Protein AF-A0A356L0B2-F1 (afdb_monomer)

Secondary structure (DSSP, 8-state):
--GGGTT-HHHHHHHHHHHH-TTHHHHHHHHHHHHHHHHTT---HHHHHHHHHHHTSTT-TT--GGG------

Solvent-accessible surface area (backbone atoms only — not comparable to full-atom values): 4491 Å² total; per-residue (Å²): 139,69,76,79,31,74,87,32,68,65,60,40,50,45,56,56,45,31,74,77,37,72,58,51,49,58,54,54,47,54,46,48,53,52,40,53,28,42,76,71,72,52,60,53,72,72,57,50,56,49,51,60,56,45,38,71,39,90,92,37,63,78,73,51,76,89,83,55,82,73,82,82,133

Mean predicted aligned error: 6.56 Å

Foldseek 3Di:
DQVVCPVPVPVNVLVVVCVVPVCVSVQVVVQVVQQVCLVVVNHDPVVVVVLVVQCPDPPRVPDHSNVDGRDDD

Structure (mmCIF, N/CA/C/O backbone):
data_AF-A0A356L0B2-F1
#
_entry.id   AF-A0A356L0B2-F1
#
loop_
_atom_site.group_PDB
_atom_site.id
_atom_site.type_symbol
_atom_site.label_atom_id
_atom_site.label_alt_id
_atom_site.label_comp_id
_atom_site.label_asym_id
_atom_site.label_entity_id
_atom_site.label_seq_id
_atom_site.pdbx_PDB_ins_code
_atom_site.Cartn_x
_atom_site.Cartn_y
_atom_site.Cartn_z
_atom_site.occupancy
_atom_site.B_iso_or_equiv
_atom_site.auth_seq_id
_atom_site.auth_comp_id
_atom_site.auth_asym_id
_atom_site.auth_atom_id
_atom_site.pdbx_PDB_model_num
ATOM 1 N N . GLU A 1 1 ? 25.888 -3.744 -17.663 1.00 60.19 1 GLU A N 1
ATOM 2 C CA . GLU A 1 1 ? 24.728 -2.846 -17.466 1.00 60.19 1 GLU A CA 1
ATOM 3 C C . GLU A 1 1 ? 24.350 -2.607 -15.984 1.00 60.19 1 GLU A C 1
ATOM 5 O O . GLU A 1 1 ? 23.184 -2.435 -15.673 1.00 60.19 1 GLU A O 1
ATOM 10 N N . THR A 1 2 ? 25.290 -2.573 -15.025 1.00 60.22 2 THR A N 1
ATOM 11 C CA . THR A 1 2 ? 24.995 -2.237 -13.602 1.00 60.22 2 THR A CA 1
ATOM 12 C C . THR A 1 2 ? 25.514 -0.862 -13.183 1.00 60.22 2 THR A C 1
ATOM 14 O O . THR A 1 2 ? 25.167 -0.368 -12.114 1.00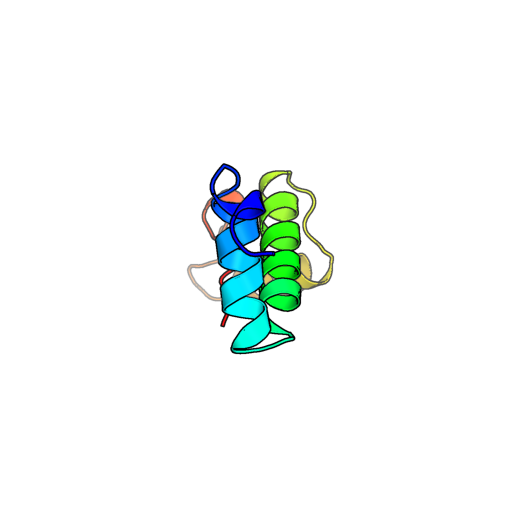 60.22 2 THR A O 1
ATOM 17 N N . SER A 1 3 ? 26.326 -0.213 -14.026 1.00 65.75 3 SER A N 1
ATOM 18 C CA . SER A 1 3 ? 26.876 1.117 -13.736 1.00 65.75 3 SER A CA 1
ATOM 19 C C . SER A 1 3 ? 25.809 2.217 -13.772 1.00 65.75 3 SER A C 1
ATOM 21 O O . SER A 1 3 ? 25.959 3.216 -13.075 1.00 65.75 3 SER A O 1
ATOM 23 N N . SER A 1 4 ? 24.728 2.022 -14.533 1.00 70.69 4 SER A N 1
ATOM 24 C CA . SER A 1 4 ? 23.663 3.016 -14.732 1.00 70.69 4 SER A CA 1
ATOM 25 C C . SER A 1 4 ? 22.755 3.205 -13.512 1.00 70.69 4 SER A C 1
ATOM 27 O O . SER A 1 4 ? 22.095 4.229 -13.399 1.00 70.69 4 SER A O 1
ATOM 29 N N . TYR A 1 5 ? 22.749 2.259 -12.566 1.00 75.19 5 TYR A N 1
ATOM 30 C CA . TYR A 1 5 ? 21.936 2.349 -11.345 1.00 75.19 5 TYR A CA 1
ATOM 31 C C . TYR A 1 5 ? 22.658 3.027 -10.173 1.00 75.19 5 TYR A C 1
ATOM 33 O O . TYR A 1 5 ? 22.060 3.241 -9.125 1.00 75.19 5 TYR A O 1
ATOM 41 N N . ARG A 1 6 ? 23.940 3.392 -10.321 1.00 79.25 6 ARG A N 1
ATOM 42 C CA . ARG A 1 6 ? 24.745 3.952 -9.218 1.00 79.25 6 ARG A CA 1
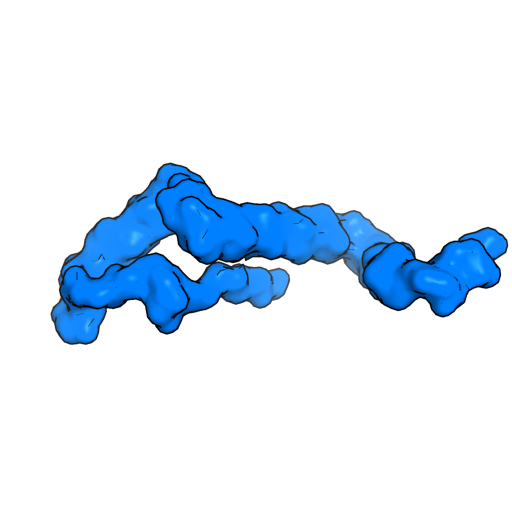ATOM 43 C C . ARG A 1 6 ? 24.239 5.302 -8.707 1.00 79.25 6 ARG A C 1
ATOM 45 O O . ARG A 1 6 ? 24.436 5.611 -7.540 1.00 79.25 6 ARG A O 1
ATOM 52 N N . SER A 1 7 ? 23.576 6.080 -9.557 1.00 87.88 7 SER A N 1
ATOM 53 C CA . SER A 1 7 ? 22.914 7.337 -9.190 1.00 87.88 7 SER A CA 1
ATOM 54 C C . SER A 1 7 ? 21.437 7.164 -8.820 1.00 87.88 7 SER A C 1
ATOM 56 O O . SER A 1 7 ? 20.808 8.126 -8.389 1.00 87.88 7 SER A O 1
ATOM 58 N N . ASN A 1 8 ? 20.875 5.959 -8.967 1.00 89.31 8 ASN A N 1
ATOM 59 C CA . ASN A 1 8 ? 19.481 5.657 -8.655 1.00 89.31 8 ASN A CA 1
ATOM 60 C C . ASN A 1 8 ? 19.409 4.515 -7.624 1.00 89.31 8 ASN A C 1
ATOM 62 O O . ASN A 1 8 ? 19.215 3.356 -8.006 1.00 89.31 8 ASN A O 1
ATOM 66 N N . PRO A 1 9 ? 19.559 4.820 -6.321 1.00 88.00 9 PRO A N 1
ATOM 67 C CA . PRO A 1 9 ? 19.545 3.804 -5.270 1.00 88.00 9 PRO A CA 1
ATOM 68 C C . PRO A 1 9 ? 18.239 2.995 -5.240 1.00 88.00 9 PRO A C 1
ATOM 70 O O . PRO A 1 9 ? 18.279 1.802 -4.946 1.00 88.00 9 PRO A O 1
ATOM 73 N N . LEU A 1 10 ? 17.103 3.600 -5.614 1.00 87.50 10 LEU A N 1
ATOM 74 C CA . LEU A 1 10 ? 15.823 2.895 -5.722 1.00 87.50 10 LEU A CA 1
ATOM 75 C C . LEU A 1 10 ? 15.831 1.903 -6.893 1.00 87.50 10 LEU A C 1
ATOM 77 O O . LEU A 1 10 ? 15.525 0.730 -6.711 1.00 87.50 10 LEU A O 1
ATOM 81 N N . GLY A 1 11 ? 16.254 2.348 -8.078 1.00 88.62 11 GLY A N 1
ATOM 82 C CA . GLY A 1 11 ? 16.367 1.485 -9.256 1.00 88.62 11 GLY A CA 1
ATOM 83 C C . GLY A 1 11 ? 17.361 0.336 -9.060 1.00 88.62 11 GLY A C 1
ATOM 84 O O . GLY A 1 11 ? 17.119 -0.773 -9.533 1.00 88.62 11 GLY A O 1
ATOM 85 N N . LEU A 1 12 ? 18.449 0.566 -8.315 1.00 91.25 12 LEU A N 1
ATOM 86 C CA . LEU A 1 12 ? 19.382 -0.494 -7.934 1.00 91.25 12 LEU A CA 1
ATOM 87 C C . LEU A 1 12 ? 18.716 -1.530 -7.021 1.00 91.25 12 LEU A C 1
ATOM 89 O O . LEU A 1 12 ? 18.885 -2.726 -7.247 1.00 91.25 12 LEU A O 1
ATOM 93 N N . ALA A 1 13 ? 17.963 -1.085 -6.011 1.00 90.69 13 ALA A N 1
ATOM 94 C CA . ALA A 1 13 ? 17.253 -1.971 -5.093 1.00 90.69 13 ALA A CA 1
ATOM 95 C C . ALA A 1 13 ? 16.178 -2.801 -5.812 1.00 90.69 13 ALA A C 1
ATOM 97 O O . ALA A 1 13 ? 16.091 -4.010 -5.616 1.00 90.69 13 ALA A O 1
ATO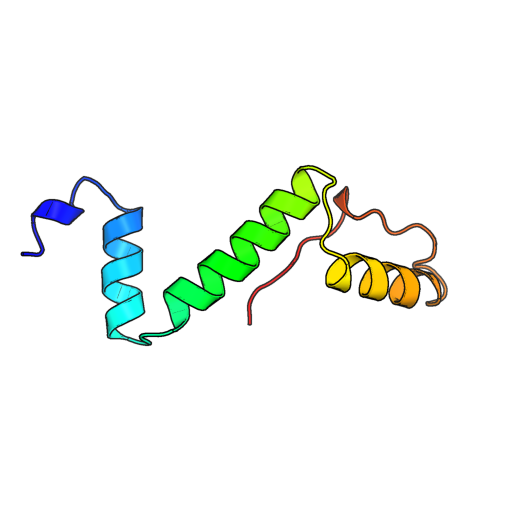M 98 N N . GLU A 1 14 ? 15.400 -2.188 -6.703 1.00 91.88 14 GLU A N 1
ATOM 99 C CA . GLU A 1 14 ? 14.400 -2.903 -7.502 1.00 91.88 14 GLU A CA 1
ATOM 100 C C . GLU A 1 14 ? 15.048 -3.960 -8.404 1.00 91.88 14 GLU A C 1
ATOM 102 O O . GLU A 1 14 ? 14.574 -5.094 -8.493 1.00 91.88 14 GLU A O 1
ATOM 107 N N . PHE A 1 15 ? 16.173 -3.628 -9.036 1.00 90.00 15 PHE A N 1
ATOM 108 C CA . PHE A 1 15 ? 16.906 -4.557 -9.889 1.00 90.00 15 PHE A CA 1
ATOM 109 C C . PHE A 1 15 ? 17.473 -5.755 -9.119 1.00 90.00 15 PHE A C 1
ATOM 111 O O . PHE A 1 15 ? 17.422 -6.886 -9.606 1.00 90.00 15 PHE A O 1
ATOM 118 N N . THR A 1 16 ? 18.018 -5.536 -7.920 1.00 91.56 16 THR A N 1
ATOM 119 C CA . THR A 1 16 ? 18.550 -6.628 -7.093 1.00 91.56 16 THR A CA 1
ATOM 120 C C . THR A 1 16 ? 17.435 -7.505 -6.527 1.00 91.56 16 THR A C 1
ATOM 122 O O . THR A 1 16 ? 17.559 -8.729 -6.569 1.00 91.56 16 THR A O 1
ATOM 125 N N . LEU A 1 17 ? 16.333 -6.913 -6.061 1.00 92.00 17 LEU A N 1
ATOM 126 C CA . LEU A 1 17 ? 15.191 -7.642 -5.503 1.00 92.00 17 LEU A CA 1
ATOM 127 C C . LEU A 1 17 ? 14.452 -8.457 -6.566 1.00 92.00 17 LEU A C 1
ATOM 129 O O . LEU A 1 17 ? 14.191 -9.633 -6.331 1.00 92.00 17 LEU A O 1
ATOM 133 N N . SER A 1 18 ? 14.220 -7.894 -7.757 1.00 90.69 18 SER A N 1
ATOM 134 C CA . SER A 1 18 ? 13.544 -8.604 -8.860 1.00 90.69 18 SER A CA 1
ATOM 135 C C . SER A 1 18 ? 14.334 -9.816 -9.357 1.00 90.69 18 SER A C 1
ATOM 137 O O . SER A 1 18 ? 13.769 -10.769 -9.878 1.00 90.69 18 SER A O 1
ATOM 139 N N . ARG A 1 19 ? 15.665 -9.804 -9.212 1.00 93.38 19 ARG A N 1
ATOM 140 C CA . ARG A 1 19 ? 16.502 -10.972 -9.531 1.00 93.38 19 ARG A CA 1
ATOM 141 C C . ARG A 1 19 ? 16.387 -12.088 -8.499 1.00 93.38 19 ARG A C 1
ATOM 143 O O . ARG A 1 19 ? 16.653 -13.236 -8.839 1.00 93.38 19 ARG A O 1
ATOM 150 N N . ARG A 1 20 ? 16.055 -11.754 -7.249 1.00 93.56 20 ARG A N 1
ATOM 151 C CA . ARG A 1 20 ? 15.859 -12.722 -6.164 1.00 93.56 20 ARG A CA 1
ATOM 152 C C . ARG A 1 20 ? 14.451 -13.311 -6.199 1.00 93.56 20 ARG A C 1
ATOM 154 O O . ARG A 1 20 ? 14.309 -14.521 -6.084 1.00 93.56 20 ARG A O 1
ATOM 161 N N . ASP A 1 21 ? 13.446 -12.45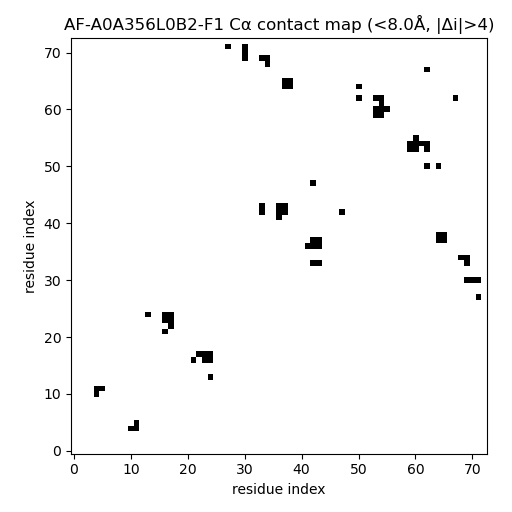8 -6.340 1.00 94.06 21 ASP A N 1
ATOM 162 C CA . ASP A 1 21 ? 12.040 -12.820 -6.501 1.00 94.06 21 ASP A CA 1
ATOM 163 C C . ASP A 1 21 ? 11.434 -11.872 -7.555 1.00 94.06 21 ASP A C 1
ATOM 165 O O . ASP A 1 21 ? 11.274 -10.678 -7.272 1.00 94.06 21 ASP A O 1
ATOM 169 N N . PRO A 1 22 ? 11.122 -12.376 -8.767 1.00 92.81 22 PRO A N 1
ATOM 170 C CA . PRO A 1 22 ? 10.594 -11.568 -9.865 1.00 92.81 22 PRO A CA 1
ATOM 171 C C . PRO A 1 22 ? 9.336 -10.771 -9.515 1.00 92.81 22 PRO A C 1
ATOM 173 O O . PRO A 1 22 ? 9.124 -9.696 -10.073 1.00 92.81 22 PRO A O 1
ATOM 176 N N . GLU A 1 23 ? 8.512 -11.266 -8.590 1.00 94.06 23 GLU A N 1
ATOM 177 C CA . GLU A 1 23 ? 7.243 -10.633 -8.23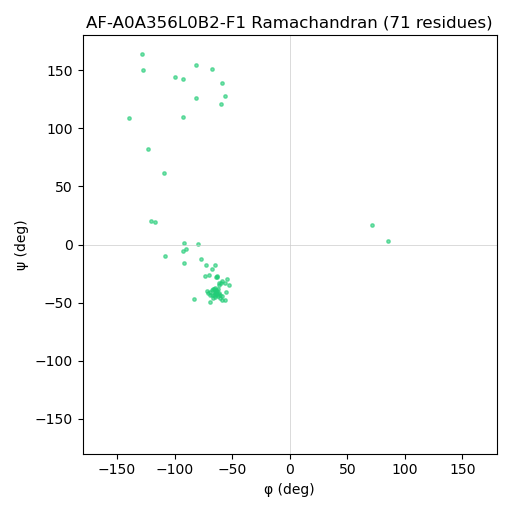2 1.00 94.06 23 GLU A CA 1
ATOM 178 C C . GLU A 1 23 ? 7.372 -9.657 -7.061 1.00 94.06 23 GLU A C 1
ATOM 180 O O . GLU A 1 23 ? 6.496 -8.814 -6.865 1.00 94.06 23 GLU A O 1
ATOM 185 N N . TYR A 1 24 ? 8.468 -9.719 -6.296 1.00 91.81 24 TYR A N 1
ATOM 186 C CA . TYR A 1 24 ? 8.625 -8.945 -5.064 1.00 91.81 24 TYR A CA 1
ATOM 187 C C . TYR A 1 24 ? 8.445 -7.443 -5.287 1.00 91.81 24 TYR A C 1
ATOM 189 O O . TYR A 1 24 ? 7.696 -6.789 -4.565 1.00 91.81 24 TYR A O 1
ATOM 197 N N . VAL A 1 25 ? 9.094 -6.890 -6.315 1.00 92.69 25 VAL A N 1
ATOM 198 C CA . VAL A 1 25 ? 9.026 -5.449 -6.602 1.00 92.69 25 VAL A CA 1
ATOM 199 C C . VAL A 1 25 ? 7.622 -5.025 -7.021 1.00 92.69 25 VAL A C 1
ATOM 201 O O . VAL A 1 25 ? 7.172 -3.955 -6.619 1.00 92.69 25 VAL A O 1
ATOM 204 N N . ALA A 1 26 ? 6.916 -5.853 -7.793 1.00 92.88 26 ALA A N 1
ATOM 205 C CA . ALA A 1 26 ? 5.546 -5.562 -8.199 1.00 92.88 26 ALA A CA 1
ATOM 206 C C . ALA A 1 26 ? 4.594 -5.574 -6.992 1.00 92.88 26 ALA A C 1
ATOM 208 O O . ALA A 1 26 ? 3.837 -4.621 -6.809 1.00 92.88 26 ALA A O 1
ATOM 209 N N . ARG A 1 27 ? 4.690 -6.592 -6.124 1.00 92.56 27 ARG A N 1
ATOM 210 C CA . ARG A 1 27 ? 3.892 -6.674 -4.888 1.00 92.56 27 ARG A CA 1
ATOM 211 C C . ARG A 1 27 ? 4.171 -5.499 -3.951 1.00 92.56 27 ARG A C 1
ATOM 213 O O . ARG A 1 27 ? 3.238 -4.857 -3.481 1.00 92.56 27 ARG A O 1
ATOM 220 N N . ALA A 1 28 ? 5.444 -5.168 -3.736 1.00 91.50 28 ALA A N 1
ATOM 221 C CA . ALA A 1 28 ? 5.838 -4.057 -2.874 1.00 91.50 28 ALA A CA 1
ATOM 222 C C . ALA A 1 28 ? 5.322 -2.703 -3.392 1.00 91.50 28 ALA A C 1
ATOM 224 O O . ALA A 1 28 ? 4.896 -1.863 -2.602 1.00 91.50 28 ALA A O 1
ATOM 225 N N . LYS A 1 29 ? 5.325 -2.492 -4.716 1.00 91.56 29 LYS A N 1
ATOM 226 C CA . LYS A 1 29 ? 4.752 -1.286 -5.335 1.00 91.56 29 LYS A CA 1
ATOM 227 C C . LYS A 1 29 ? 3.240 -1.210 -5.150 1.00 91.56 29 LYS A C 1
ATOM 229 O O . LYS A 1 29 ? 2.759 -0.161 -4.751 1.00 91.56 29 LYS A O 1
ATOM 234 N N . ALA A 1 30 ? 2.518 -2.315 -5.337 1.00 91.25 30 ALA A N 1
ATOM 235 C CA . ALA A 1 30 ? 1.071 -2.344 -5.125 1.00 91.25 30 ALA A CA 1
ATOM 236 C C . ALA A 1 30 ? 0.686 -1.959 -3.683 1.00 91.25 30 ALA A C 1
ATOM 238 O O . ALA A 1 30 ? -0.198 -1.131 -3.484 1.00 91.25 30 ALA A O 1
ATOM 239 N N . VAL A 1 31 ? 1.392 -2.491 -2.677 1.00 90.12 31 VAL A N 1
ATOM 240 C CA . VAL A 1 31 ? 1.159 -2.120 -1.266 1.00 90.12 31 VAL A CA 1
ATOM 241 C C . VAL A 1 31 ? 1.508 -0.655 -1.008 1.00 90.12 31 VAL A C 1
ATOM 243 O O . VAL A 1 31 ? 0.768 0.048 -0.323 1.00 90.12 31 VAL A O 1
ATOM 246 N N . ARG A 1 32 ? 2.612 -0.164 -1.582 1.00 90.44 32 ARG A N 1
ATOM 247 C CA . ARG A 1 32 ? 2.991 1.248 -1.471 1.00 90.44 32 ARG A CA 1
ATOM 248 C C . ARG A 1 32 ? 1.930 2.175 -2.066 1.00 90.44 32 ARG A C 1
ATOM 250 O O . ARG A 1 32 ? 1.609 3.177 -1.439 1.00 90.44 32 ARG A O 1
ATOM 257 N N . ASP A 1 33 ? 1.380 1.835 -3.225 1.00 90.25 33 ASP A N 1
ATOM 258 C CA . ASP A 1 33 ? 0.332 2.626 -3.871 1.00 90.25 33 ASP A CA 1
ATOM 259 C C . ASP A 1 33 ? -0.947 2.657 -3.016 1.00 90.25 33 ASP A C 1
ATOM 261 O O . ASP A 1 33 ? -1.566 3.713 -2.875 1.00 90.25 33 ASP A O 1
ATOM 265 N N . LEU A 1 34 ? -1.311 1.534 -2.382 1.00 88.69 34 LEU A N 1
ATOM 266 C CA . LEU A 1 34 ? -2.423 1.467 -1.423 1.00 88.69 34 LEU A CA 1
ATOM 267 C C . LEU A 1 34 ? -2.185 2.362 -0.200 1.00 88.69 34 LEU A C 1
ATOM 269 O O . LEU A 1 34 ? -3.079 3.096 0.220 1.00 88.69 34 LEU A O 1
ATOM 273 N N . GLU A 1 35 ? -0.977 2.334 0.358 1.00 88.62 35 GLU A N 1
ATOM 274 C CA . GLU A 1 35 ? -0.601 3.148 1.514 1.00 88.62 35 GLU A CA 1
ATOM 275 C C . GLU A 1 35 ? -0.552 4.649 1.174 1.00 88.62 35 GLU A C 1
ATOM 277 O O . GLU A 1 35 ? -1.005 5.488 1.956 1.00 88.62 35 GLU A O 1
ATOM 282 N N . ASP A 1 36 ? -0.056 5.010 -0.010 1.00 89.50 36 ASP A N 1
ATOM 283 C CA . ASP A 1 36 ? -0.057 6.391 -0.497 1.00 89.50 36 ASP A CA 1
ATOM 284 C C . ASP A 1 36 ? -1.497 6.882 -0.753 1.00 89.50 36 ASP A C 1
ATOM 286 O O . ASP A 1 36 ? -1.844 8.015 -0.400 1.00 89.50 36 ASP A O 1
ATOM 290 N N . ALA A 1 37 ? -2.374 6.020 -1.279 1.00 87.69 37 ALA A N 1
ATOM 291 C CA . ALA A 1 37 ? -3.797 6.310 -1.437 1.00 87.69 37 ALA A CA 1
ATOM 292 C C . ALA A 1 37 ? -4.499 6.505 -0.080 1.00 87.69 37 ALA A C 1
ATOM 294 O O . ALA A 1 37 ? -5.252 7.471 0.086 1.00 87.69 37 ALA A O 1
ATOM 295 N N . ARG A 1 38 ? -4.184 5.668 0.919 1.00 87.25 38 ARG A N 1
ATOM 296 C CA . ARG A 1 38 ? -4.668 5.814 2.300 1.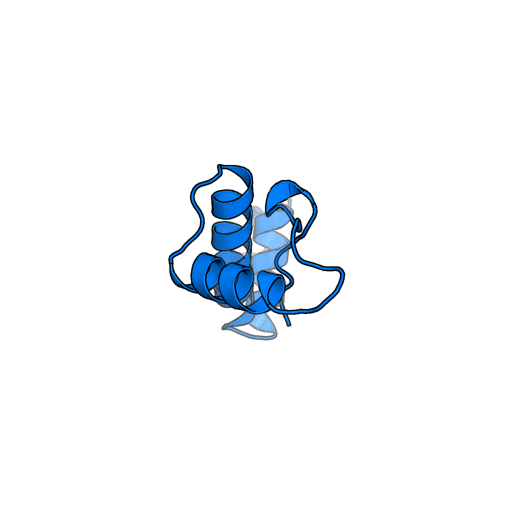00 87.25 38 ARG A CA 1
ATOM 297 C C . ARG A 1 38 ? -4.252 7.149 2.910 1.00 87.25 38 ARG A C 1
ATOM 299 O O . ARG A 1 38 ? -5.095 7.873 3.439 1.00 87.25 38 ARG A O 1
ATOM 306 N N . LYS A 1 39 ? -2.975 7.526 2.786 1.00 85.94 39 LYS A N 1
ATOM 307 C CA . LYS A 1 39 ? -2.459 8.828 3.253 1.00 85.94 39 LYS A CA 1
ATOM 308 C C . LYS A 1 39 ? -3.151 10.010 2.579 1.00 85.94 39 LYS A C 1
ATOM 310 O O . LYS A 1 39 ? -3.339 11.047 3.209 1.00 85.94 39 LYS A O 1
ATOM 315 N N . ALA A 1 40 ? -3.552 9.856 1.318 1.00 86.94 40 ALA A N 1
ATOM 316 C CA . ALA A 1 40 ? -4.316 10.856 0.578 1.00 86.94 40 ALA A CA 1
ATOM 317 C C . ALA A 1 40 ? -5.825 10.864 0.908 1.00 86.94 40 ALA A C 1
ATOM 319 O O . ALA A 1 40 ? 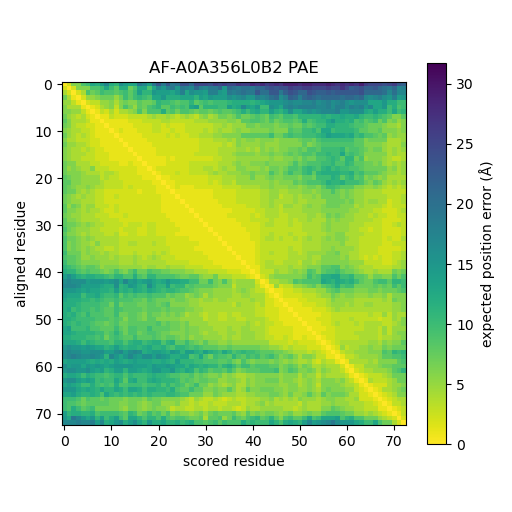-6.566 11.649 0.312 1.00 86.94 40 ALA A O 1
ATOM 320 N N . GLY A 1 41 ? -6.296 9.999 1.816 1.00 81.75 41 GLY A N 1
ATOM 321 C CA . GLY A 1 41 ? -7.713 9.852 2.161 1.00 81.75 41 GLY A CA 1
ATOM 322 C C . GLY A 1 41 ? -8.555 9.191 1.065 1.00 81.75 41 GLY A C 1
ATOM 323 O O . GLY A 1 41 ? -9.776 9.306 1.078 1.00 81.75 41 GLY A O 1
ATOM 324 N N . LYS A 1 42 ? -7.916 8.526 0.096 1.00 81.94 42 LYS A N 1
ATOM 325 C CA . LYS A 1 42 ? -8.552 7.816 -1.021 1.00 81.94 42 LYS A CA 1
ATOM 326 C C . LYS A 1 42 ? -8.388 6.312 -0.831 1.00 81.94 42 LYS A C 1
ATOM 328 O O . LYS A 1 42 ? -7.727 5.653 -1.629 1.00 81.94 42 LYS A O 1
ATOM 333 N N . ASN A 1 43 ? -8.946 5.787 0.256 1.00 77.12 43 ASN A N 1
ATOM 334 C CA . ASN A 1 43 ? -8.873 4.358 0.547 1.00 77.12 43 ASN A CA 1
ATOM 335 C C . ASN A 1 43 ? -9.496 3.546 -0.598 1.00 77.12 43 ASN A C 1
ATOM 337 O O . ASN A 1 43 ? -10.531 3.919 -1.152 1.00 77.12 43 ASN A O 1
ATOM 341 N N . ALA A 1 44 ? -8.865 2.429 -0.957 1.00 77.50 44 ALA A N 1
ATOM 342 C CA . ALA A 1 44 ? -9.489 1.452 -1.838 1.00 77.50 44 ALA A CA 1
ATOM 343 C C . ALA A 1 44 ? -10.677 0.787 -1.120 1.00 77.50 44 ALA A C 1
ATOM 345 O O . ALA A 1 44 ? -10.656 0.631 0.102 1.00 77.50 44 ALA A O 1
ATOM 346 N N . ALA A 1 45 ? -11.684 0.341 -1.875 1.00 79.75 45 ALA A N 1
ATOM 347 C CA . ALA A 1 45 ? -12.886 -0.284 -1.310 1.00 79.75 45 ALA A CA 1
ATOM 348 C C . ALA A 1 45 ? -12.572 -1.501 -0.416 1.00 79.75 45 ALA A C 1
ATOM 350 O O . ALA A 1 45 ? -13.249 -1.739 0.581 1.00 79.75 45 ALA A O 1
ATOM 351 N N . GLU A 1 46 ? -11.515 -2.249 -0.745 1.00 80.44 46 GLU A N 1
ATOM 352 C CA . GLU A 1 46 ? -11.040 -3.376 0.065 1.00 80.44 46 GLU A CA 1
ATOM 353 C C . GLU A 1 46 ? -10.523 -2.940 1.444 1.00 80.44 46 GLU A C 1
ATOM 355 O O . GLU A 1 46 ? -10.773 -3.616 2.437 1.00 80.44 46 GLU A O 1
ATOM 360 N N . VAL A 1 47 ? -9.858 -1.786 1.523 1.00 81.31 47 VAL A N 1
ATOM 361 C CA . VAL A 1 47 ? -9.314 -1.233 2.768 1.00 81.31 47 VAL A CA 1
ATOM 362 C C . VAL A 1 47 ? -10.452 -0.726 3.652 1.00 81.31 47 VAL A C 1
ATOM 364 O O . VAL A 1 47 ? -10.455 -0.948 4.859 1.00 81.31 47 VAL A O 1
ATOM 367 N N . GLU A 1 48 ? -11.456 -0.091 3.051 1.00 82.88 48 GLU A N 1
ATOM 368 C CA . GLU A 1 48 ? -12.627 0.423 3.764 1.00 82.88 48 GLU A CA 1
ATOM 369 C C . GLU A 1 48 ? -13.456 -0.702 4.401 1.00 82.88 48 GLU A C 1
ATOM 371 O O . GLU A 1 48 ? -13.812 -0.618 5.574 1.00 82.88 48 GLU A O 1
ATOM 376 N N . ALA A 1 49 ? -13.653 -1.818 3.689 1.00 85.69 49 ALA A N 1
ATOM 377 C CA . ALA A 1 49 ? -14.325 -3.001 4.233 1.00 85.69 49 ALA A CA 1
ATOM 378 C C . ALA A 1 49 ? -13.592 -3.614 5.445 1.00 85.69 49 ALA A C 1
ATOM 380 O O . ALA A 1 49 ? -14.221 -4.146 6.367 1.00 85.69 49 ALA A O 1
ATOM 381 N N . VAL A 1 50 ? -12.257 -3.530 5.470 1.00 86.94 50 VAL A N 1
ATOM 382 C CA . VAL A 1 50 ? -11.455 -3.965 6.621 1.00 86.94 50 VAL A CA 1
ATOM 383 C C . VAL A 1 50 ? -11.670 -3.030 7.811 1.00 86.94 50 VAL A C 1
ATOM 385 O O . VAL A 1 50 ? -11.874 -3.521 8.920 1.00 86.94 50 VAL A O 1
ATOM 388 N N . PHE A 1 51 ? -11.690 -1.709 7.605 1.00 85.00 51 PHE A N 1
ATOM 389 C CA . PHE A 1 51 ? -11.964 -0.749 8.683 1.00 85.00 51 PHE A CA 1
ATOM 390 C C . PHE A 1 51 ?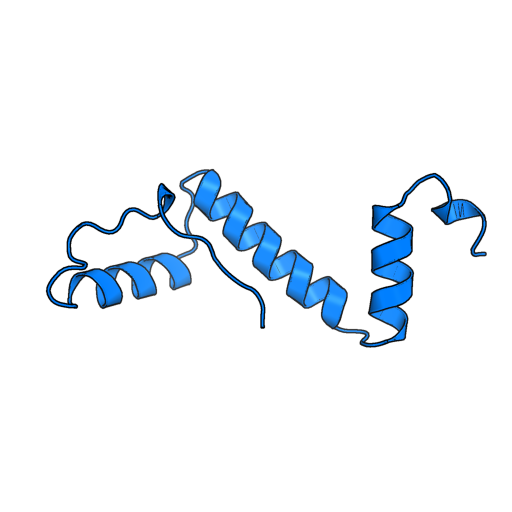 -13.354 -0.929 9.296 1.00 85.00 51 PHE A C 1
ATOM 392 O O . PHE A 1 51 ? -13.460 -0.961 10.519 1.00 85.00 51 PHE A O 1
ATOM 399 N N . GLU A 1 52 ? -14.383 -1.159 8.478 1.00 86.12 52 GLU A N 1
ATOM 400 C CA . GLU A 1 52 ? -15.737 -1.482 8.957 1.00 86.12 52 GLU A CA 1
ATOM 401 C C . GLU A 1 52 ? -15.736 -2.705 9.885 1.00 86.12 52 GLU A C 1
ATOM 403 O O . GLU A 1 52 ? -16.396 -2.718 10.923 1.00 86.12 52 GLU A O 1
ATOM 408 N N . THR A 1 53 ? -14.944 -3.726 9.544 1.00 87.69 53 THR A N 1
ATOM 409 C CA . THR A 1 53 ? -14.795 -4.931 10.372 1.00 87.69 53 THR A CA 1
ATOM 410 C C . THR A 1 53 ? -14.038 -4.632 11.668 1.00 87.69 53 THR A C 1
ATOM 412 O O . THR A 1 53 ? -14.416 -5.125 12.730 1.00 87.69 53 THR A O 1
ATOM 415 N N . ILE A 1 54 ? -12.987 -3.807 11.607 1.00 86.81 54 ILE A N 1
ATOM 416 C CA . ILE A 1 54 ? -12.201 -3.390 12.778 1.00 86.81 54 ILE A CA 1
ATOM 417 C C . ILE A 1 5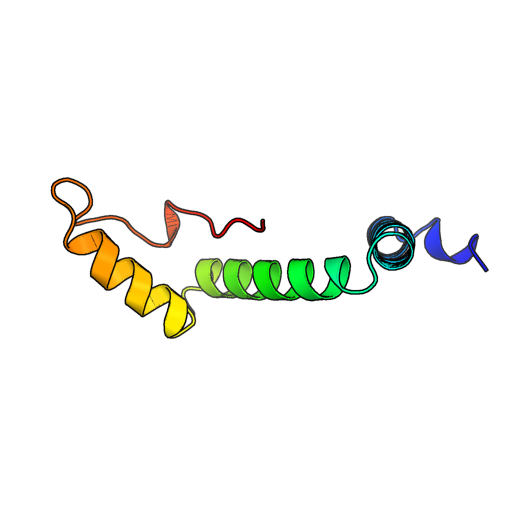4 ? -13.067 -2.598 13.761 1.00 86.81 54 ILE A C 1
ATOM 419 O O . ILE A 1 54 ? -12.970 -2.825 14.965 1.00 86.81 54 ILE A O 1
ATOM 423 N N . HIS A 1 55 ? -13.949 -1.723 13.274 1.00 87.38 55 HIS A N 1
ATOM 424 C CA . HIS A 1 55 ? -14.834 -0.927 14.128 1.00 87.38 55 HIS A CA 1
ATOM 425 C C . HIS A 1 55 ? -15.850 -1.769 14.913 1.00 87.38 55 HIS A C 1
ATOM 427 O O . HIS A 1 55 ? -16.366 -1.296 15.922 1.00 87.38 55 HIS A O 1
ATOM 433 N N . GLN A 1 56 ? -16.104 -3.023 14.515 1.00 88.56 56 GLN A N 1
ATOM 434 C CA . GLN A 1 56 ? -16.929 -3.964 15.289 1.00 88.56 56 GLN A CA 1
ATOM 435 C C . GLN A 1 56 ? -16.188 -4.577 16.491 1.00 88.56 56 GLN A C 1
ATOM 437 O O . GLN A 1 56 ? -16.811 -5.226 17.334 1.00 88.56 56 GLN A O 1
ATOM 442 N N . ILE A 1 57 ? -14.863 -4.420 16.578 1.00 88.56 57 ILE A N 1
ATOM 443 C CA . ILE A 1 57 ? -14.059 -4.973 17.669 1.00 88.56 57 ILE A CA 1
ATOM 444 C C . ILE A 1 57 ? -14.150 -4.029 18.881 1.00 88.56 57 ILE A C 1
ATOM 446 O O . ILE A 1 57 ? -13.822 -2.845 18.756 1.00 88.56 57 ILE A O 1
ATOM 450 N N . PRO A 1 58 ? -14.532 -4.533 20.072 1.00 83.81 58 PRO A N 1
ATOM 451 C CA . PRO A 1 58 ? -14.608 -3.714 21.279 1.00 83.81 58 PRO A CA 1
ATOM 452 C C . PRO A 1 58 ? -13.271 -3.023 21.583 1.00 83.81 58 PRO A C 1
ATOM 454 O O . PRO A 1 58 ? -12.233 -3.684 21.666 1.00 83.81 58 PRO A O 1
ATOM 457 N N . GLY A 1 59 ? -13.293 -1.702 21.769 1.00 84.06 59 GLY A N 1
ATOM 458 C CA . GLY A 1 59 ? -12.105 -0.882 22.032 1.00 84.06 59 GLY A CA 1
ATOM 459 C C . GLY A 1 59 ? -11.331 -0.417 20.792 1.00 84.06 59 GLY A C 1
ATOM 460 O O . GLY A 1 59 ? -10.298 0.235 20.942 1.00 84.06 59 GLY A O 1
ATOM 461 N N . GLN A 1 60 ? -11.803 -0.728 19.581 1.00 82.12 60 GLN A N 1
ATOM 462 C CA . GLN A 1 60 ? -11.240 -0.250 18.308 1.00 82.12 60 GLN A CA 1
ATOM 463 C C . GLN A 1 60 ? -12.276 0.549 17.494 1.00 82.12 60 GLN A C 1
ATOM 465 O O . GLN A 1 60 ? -12.111 0.748 16.291 1.00 82.12 60 GLN A O 1
ATOM 470 N N . GLU A 1 61 ? -13.338 1.060 18.130 1.00 82.94 61 GLU A N 1
ATOM 471 C CA . GLU A 1 61 ? -14.482 1.658 17.421 1.00 82.94 61 GLU A CA 1
ATOM 472 C C . GLU A 1 61 ? -14.130 2.965 16.688 1.00 82.94 61 GLU A C 1
ATOM 474 O O . GLU A 1 61 ? -14.832 3.377 15.773 1.00 82.94 61 GLU A O 1
ATOM 479 N N . ASN A 1 62 ? -13.044 3.633 17.093 1.00 81.75 62 ASN A N 1
ATOM 480 C CA . ASN A 1 62 ? -12.646 4.948 16.580 1.00 81.75 62 ASN A CA 1
ATOM 481 C C . ASN A 1 62 ? -11.288 4.941 15.863 1.00 81.75 62 ASN A C 1
ATOM 483 O O . ASN A 1 62 ? -10.659 5.994 15.735 1.00 81.75 62 ASN A O 1
ATOM 487 N N . VAL A 1 63 ? -10.806 3.775 15.419 1.00 83.00 63 VAL A N 1
ATOM 488 C CA . VAL A 1 63 ? -9.550 3.694 14.660 1.00 83.00 63 VAL A CA 1
ATOM 489 C C . VAL A 1 63 ? -9.677 4.524 13.391 1.00 83.00 63 VAL A C 1
ATOM 491 O O . VAL A 1 63 ? -10.548 4.277 12.553 1.00 83.00 63 VAL A O 1
ATOM 494 N N . LYS A 1 64 ? -8.791 5.509 13.242 1.00 80.56 64 LYS A N 1
ATOM 495 C CA . LYS A 1 64 ? -8.710 6.324 12.034 1.00 80.56 64 LYS A CA 1
ATOM 496 C C . LYS A 1 64 ? -7.693 5.716 11.096 1.00 80.56 64 LYS A C 1
ATOM 498 O O . LYS A 1 64 ? -6.610 5.321 11.520 1.00 80.56 64 LYS A O 1
ATOM 503 N N . ALA A 1 65 ? -7.996 5.773 9.803 1.00 78.94 65 ALA A N 1
ATOM 504 C CA . ALA A 1 65 ? -7.056 5.350 8.777 1.00 78.94 65 ALA A CA 1
ATOM 505 C C . ALA A 1 65 ? -5.692 6.036 8.935 1.00 78.94 65 ALA A C 1
ATOM 507 O O . ALA A 1 65 ? -4.690 5.387 8.692 1.00 78.94 65 ALA A O 1
ATOM 508 N N . ALA A 1 66 ? -5.641 7.299 9.381 1.00 80.25 66 ALA A N 1
ATOM 509 C CA . ALA A 1 66 ? -4.410 8.069 9.587 1.00 80.25 66 ALA A CA 1
ATOM 510 C C . ALA A 1 66 ? -3.465 7.505 10.665 1.00 80.25 66 ALA A C 1
ATOM 512 O O . ALA A 1 66 ? -2.258 7.704 10.550 1.00 80.25 66 ALA A O 1
ATOM 513 N N . ASP A 1 67 ? -4.004 6.806 11.666 1.00 84.06 67 ASP A N 1
ATOM 514 C CA . ASP A 1 67 ? -3.258 6.319 12.833 1.00 84.06 67 ASP A CA 1
ATOM 515 C C . ASP A 1 67 ? -2.705 4.897 12.630 1.00 84.06 67 ASP A C 1
ATOM 517 O O . ASP A 1 67 ? -2.071 4.336 13.522 1.00 84.06 67 ASP A O 1
ATOM 521 N N . VAL A 1 68 ? -2.942 4.310 11.453 1.00 87.00 68 VAL A N 1
ATOM 522 C CA . VAL A 1 68 ? -2.514 2.955 11.090 1.00 87.00 68 VAL A CA 1
ATOM 523 C C . VAL A 1 68 ? -1.768 2.946 9.756 1.00 87.00 68 VAL A C 1
ATOM 525 O O . VAL A 1 68 ? -1.834 3.901 8.978 1.00 87.00 68 VAL A O 1
ATOM 528 N N . GLU A 1 69 ? -1.062 1.851 9.486 1.00 86.06 69 GLU A N 1
ATOM 529 C CA . GLU A 1 69 ? -0.307 1.625 8.252 1.00 86.06 69 GLU A CA 1
ATOM 530 C C . GLU A 1 69 ? -0.680 0.287 7.605 1.00 86.06 69 GLU A C 1
ATOM 532 O O . GLU A 1 69 ? -1.043 -0.672 8.293 1.00 86.06 69 GLU A O 1
ATOM 537 N N . ILE A 1 70 ? -0.583 0.216 6.276 1.00 85.94 70 ILE A N 1
ATOM 538 C CA . ILE A 1 70 ? -0.737 -1.032 5.526 1.00 85.94 70 ILE A CA 1
ATOM 539 C C . ILE A 1 70 ? 0.647 -1.663 5.338 1.00 85.94 70 ILE A C 1
ATOM 541 O O . ILE A 1 70 ? 1.489 -1.157 4.595 1.00 85.94 70 ILE A O 1
ATOM 545 N N . GLY A 1 71 ? 0.884 -2.782 6.022 1.00 80.94 71 GLY A N 1
ATOM 546 C CA . GLY A 1 71 ? 2.115 -3.561 5.894 1.00 80.94 71 GLY A CA 1
ATOM 547 C C . GLY A 1 71 ? 2.123 -4.488 4.673 1.00 80.94 71 GLY A C 1
ATOM 548 O O . GLY A 1 71 ? 1.080 -4.944 4.210 1.00 80.94 71 GLY A O 1
ATOM 549 N N . SER A 1 72 ? 3.321 -4.817 4.183 1.00 74.88 72 SER A N 1
ATOM 550 C CA . SER A 1 72 ? 3.551 -5.899 3.210 1.00 74.88 72 SER A CA 1
ATOM 551 C C . SER A 1 72 ? 4.047 -7.152 3.933 1.00 74.88 72 SER A C 1
ATOM 553 O O . SER A 1 72 ? 4.821 -7.035 4.883 1.00 74.88 72 SER A O 1
ATOM 555 N N . THR A 1 73 ? 3.639 -8.337 3.467 1.00 65.00 73 THR A N 1
ATOM 556 C CA . THR A 1 73 ? 4.155 -9.643 3.936 1.00 65.00 73 THR A CA 1
ATOM 557 C C . THR A 1 73 ? 5.292 -10.152 3.055 1.00 65.00 73 THR A C 1
ATOM 559 O O . THR A 1 73 ? 5.307 -9.797 1.852 1.00 65.00 73 THR A O 1
#

pLDDT: mean 85.14, std 7.41, range [60.19, 94.06]

Sequence (73 aa):
ETSSYRSNPLGLAEFTLSRRDPEYVARAKAVRDLEDARKAGKNAAEVEAVFETIHQIPGQENVKAADVEIGST

Radius of gyration: 16.86 Å; Cα contacts (8 Å, |Δi|>4): 40; chains: 1; bounding box: 44×24×40 Å